Protein AF-A0A954SIZ2-F1 (afdb_monomer_lite)

Secondary structure (DSSP, 8-state):
-EEEEETTEEEEEEEEETTEEEEEEEEESSTTSPPEEEEE-SEEEETTEEEESEEEEEETTEEEEEEE-------PPP--

Foldseek 3Di:
DDWDDDVQKIKDWDFDVVVTDTFWMWIDNDPPAFTWTWGFDDWDDAPPDIGGQWIFTDGPNDGPDIHGDPDDHDDDDDDD

Structure (mmCIF, N/CA/C/O backbone):
data_AF-A0A954SIZ2-F1
#
_entry.id   AF-A0A954SIZ2-F1
#
loop_
_atom_site.group_PDB
_atom_site.id
_atom_site.type_symbol
_atom_site.label_atom_id
_atom_site.label_alt_id
_atom_site.label_comp_id
_atom_site.label_asym_id
_atom_site.label_entity_id
_atom_site.label_seq_id
_atom_site.pdbx_PDB_ins_code
_atom_site.Cartn_x
_atom_site.Cartn_y
_atom_site.Cartn_z
_atom_site.occupancy
_atom_site.B_iso_or_equiv
_atom_site.auth_seq_id
_atom_site.auth_comp_id
_atom_site.auth_asym_id
_atom_site.auth_atom_id
_atom_site.pdbx_PDB_model_num
ATOM 1 N N . VAL A 1 1 ? -6.635 11.407 -4.339 1.00 90.31 1 VAL A N 1
ATOM 2 C CA . VAL A 1 1 ? -5.260 10.871 -4.413 1.00 90.31 1 VAL A CA 1
ATOM 3 C C . VAL A 1 1 ? -4.333 11.936 -3.875 1.00 90.31 1 VAL A C 1
ATOM 5 O O . VAL A 1 1 ? -4.521 13.093 -4.233 1.00 90.31 1 VAL A O 1
ATOM 8 N N . VAL A 1 2 ? -3.407 11.568 -2.995 1.00 96.56 2 VAL A N 1
ATOM 9 C CA . VAL A 1 2 ? -2.322 12.449 -2.530 1.00 96.56 2 VAL A CA 1
ATOM 10 C C . VAL A 1 2 ? -1.023 11.921 -3.123 1.00 96.56 2 VAL A C 1
ATOM 12 O O . VAL A 1 2 ? -0.852 10.710 -3.211 1.00 96.56 2 VAL A O 1
ATOM 15 N N . MET A 1 3 ? -0.124 12.801 -3.552 1.00 97.06 3 MET A N 1
ATOM 16 C CA . MET A 1 3 ? 1.196 12.407 -4.046 1.00 97.06 3 MET A CA 1
ATOM 17 C C . MET A 1 3 ? 2.277 12.892 -3.091 1.00 97.06 3 MET A C 1
ATOM 19 O O . MET A 1 3 ? 2.204 14.012 -2.591 1.00 97.06 3 MET A O 1
ATOM 23 N N . SER A 1 4 ? 3.276 12.048 -2.853 1.00 97.50 4 SER A N 1
ATOM 24 C CA . SER A 1 4 ? 4.468 12.407 -2.087 1.00 97.50 4 SER A CA 1
ATOM 25 C C . SER A 1 4 ? 5.714 11.903 -2.795 1.00 97.50 4 SER A C 1
ATOM 27 O O . SER A 1 4 ? 5.720 10.770 -3.274 1.00 97.50 4 SER A O 1
ATOM 29 N N . THR A 1 5 ? 6.784 12.691 -2.772 1.00 96.62 5 THR A N 1
ATOM 30 C CA . THR A 1 5 ? 8.093 12.283 -3.290 1.00 96.62 5 THR A CA 1
ATOM 31 C C . THR A 1 5 ? 9.143 12.449 -2.202 1.00 96.62 5 THR A C 1
ATOM 33 O O . THR A 1 5 ? 9.194 13.481 -1.531 1.00 96.62 5 THR A O 1
ATOM 36 N N . ARG A 1 6 ? 9.986 11.430 -2.014 1.00 95.81 6 ARG A N 1
ATOM 37 C CA . ARG A 1 6 ? 11.136 11.472 -1.106 1.00 95.81 6 ARG A CA 1
ATOM 38 C C . ARG A 1 6 ? 12.343 10.836 -1.787 1.00 95.81 6 ARG A C 1
ATOM 40 O O . ARG A 1 6 ? 12.401 9.621 -1.962 1.00 95.81 6 ARG A O 1
ATOM 47 N N . GLY A 1 7 ? 13.319 11.664 -2.156 1.00 94.06 7 GLY A N 1
ATOM 48 C CA . GLY A 1 7 ? 14.438 11.218 -2.987 1.00 94.06 7 GLY A CA 1
ATOM 49 C C . GLY A 1 7 ? 13.935 10.748 -4.353 1.00 94.06 7 GLY A C 1
ATOM 50 O O . GLY A 1 7 ? 13.183 11.466 -5.003 1.00 94.06 7 GLY A O 1
ATOM 51 N N . LEU A 1 8 ? 14.320 9.536 -4.754 1.00 93.12 8 LEU A N 1
ATOM 52 C CA . LEU A 1 8 ? 13.900 8.913 -6.018 1.00 93.12 8 LEU A CA 1
ATOM 53 C C . LEU A 1 8 ? 12.546 8.191 -5.924 1.00 93.12 8 LEU A C 1
ATOM 55 O O . LEU A 1 8 ? 12.072 7.629 -6.899 1.00 93.12 8 LEU A O 1
ATOM 59 N N . VAL A 1 9 ? 11.921 8.174 -4.747 1.00 95.31 9 VAL A N 1
ATOM 60 C CA . VAL A 1 9 ? 10.696 7.412 -4.509 1.00 95.31 9 VAL A CA 1
ATOM 61 C C . VAL A 1 9 ? 9.491 8.337 -4.621 1.00 95.31 9 VAL A C 1
ATOM 63 O O . VAL A 1 9 ? 9.371 9.281 -3.837 1.00 95.31 9 VAL A O 1
ATOM 66 N N . THR A 1 10 ? 8.582 8.055 -5.553 1.00 96.69 10 THR A N 1
ATOM 67 C CA . THR A 1 10 ? 7.279 8.728 -5.649 1.00 96.69 10 THR A CA 1
ATOM 68 C C . THR A 1 10 ? 6.169 7.766 -5.267 1.00 96.69 10 THR A C 1
ATOM 70 O O . THR A 1 10 ? 6.105 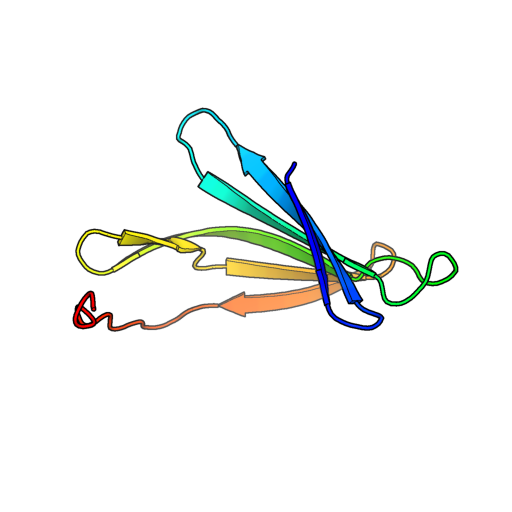6.655 -5.791 1.00 96.69 10 THR A O 1
ATOM 73 N N . SER A 1 11 ? 5.270 8.212 -4.389 1.00 97.69 11 SER A N 1
ATOM 74 C CA . SER A 1 11 ? 4.113 7.434 -3.959 1.00 97.69 11 SER A CA 1
ATOM 75 C C . SER A 1 11 ? 2.792 8.138 -4.256 1.00 97.69 11 SER A C 1
ATOM 77 O O . SER A 1 11 ? 2.647 9.344 -4.031 1.00 97.69 11 SER A O 1
ATOM 79 N N . ARG A 1 12 ? 1.809 7.369 -4.735 1.00 97.81 12 ARG A N 1
ATOM 80 C CA . ARG A 1 12 ? 0.412 7.794 -4.908 1.00 97.81 12 ARG A CA 1
ATOM 81 C C . ARG A 1 12 ? -0.434 7.141 -3.831 1.00 97.81 12 ARG A C 1
ATOM 83 O O . ARG A 1 12 ? -0.555 5.926 -3.803 1.00 97.81 12 ARG A O 1
ATOM 90 N N . TRP A 1 13 ? -1.031 7.949 -2.968 1.00 97.69 13 TRP A N 1
ATOM 91 C CA . TRP A 1 13 ? -1.847 7.508 -1.844 1.00 97.69 13 TRP A CA 1
ATOM 92 C C . TRP A 1 13 ? -3.328 7.586 -2.200 1.00 97.69 13 TRP A C 1
ATOM 94 O O . TRP A 1 13 ? -3.836 8.640 -2.617 1.00 97.69 13 TRP A O 1
ATOM 104 N N . TYR A 1 14 ? -4.030 6.476 -2.009 1.00 96.88 14 TYR A N 1
ATOM 105 C CA . TYR A 1 14 ? -5.436 6.333 -2.354 1.00 96.88 14 TYR A CA 1
ATOM 106 C C . TYR A 1 14 ? -6.294 6.335 -1.095 1.00 96.88 14 TYR A C 1
ATOM 108 O O . TYR A 1 14 ? -6.039 5.600 -0.144 1.00 96.88 14 TYR A O 1
ATOM 116 N N . PHE A 1 15 ? -7.350 7.143 -1.118 1.00 94.62 15 PHE A N 1
ATOM 117 C CA . PHE A 1 15 ? -8.308 7.259 -0.026 1.00 94.62 15 PHE A CA 1
ATOM 118 C C . PHE A 1 15 ? -9.718 7.071 -0.577 1.00 94.62 15 PHE A C 1
ATOM 120 O O . PHE A 1 15 ? -10.068 7.690 -1.587 1.00 94.62 15 PHE A O 1
ATOM 127 N N . GLN A 1 16 ? -10.527 6.262 0.100 1.00 93.06 16 GLN A N 1
ATOM 128 C CA . GLN A 1 16 ? -11.973 6.252 -0.097 1.00 93.06 16 GLN A CA 1
ATOM 129 C C . GLN A 1 16 ? -12.615 7.359 0.744 1.00 93.06 16 GLN A C 1
ATOM 131 O O . GLN A 1 16 ? -12.065 7.772 1.764 1.00 93.06 16 GLN A O 1
ATOM 136 N N . ARG A 1 17 ? -13.768 7.871 0.302 1.00 91.12 17 ARG A N 1
ATOM 137 C CA . ARG A 1 17 ? -14.421 9.034 0.930 1.00 91.12 17 ARG A CA 1
ATOM 138 C C . ARG A 1 17 ? -15.495 8.672 1.952 1.00 91.12 17 ARG A C 1
ATOM 140 O O . ARG A 1 17 ? -15.746 9.475 2.842 1.00 91.12 17 ARG A O 1
ATOM 147 N N . ASN A 1 18 ? -16.147 7.519 1.814 1.00 90.62 18 ASN A N 1
ATOM 148 C CA . ASN A 1 18 ? -17.272 7.144 2.665 1.00 90.62 18 ASN A CA 1
ATOM 149 C C . ASN A 1 18 ? -17.323 5.619 2.897 1.00 90.62 18 ASN A C 1
ATOM 151 O O . ASN A 1 18 ? -17.680 4.901 1.962 1.00 90.62 18 ASN A O 1
ATOM 155 N N . PRO A 1 19 ? -16.991 5.131 4.106 1.00 88.00 19 PRO A N 1
ATOM 156 C CA . PRO A 1 19 ? -16.343 5.877 5.192 1.00 88.00 19 PRO A CA 1
ATOM 157 C C . PRO A 1 19 ? -14.931 6.333 4.780 1.00 88.00 19 PRO A C 1
ATOM 159 O O . PRO A 1 19 ? -14.320 5.691 3.925 1.00 88.00 19 PRO A O 1
ATOM 162 N N . PRO A 1 20 ? -14.388 7.432 5.333 1.00 88.56 20 PRO A N 1
ATOM 163 C CA . PRO A 1 20 ? -13.034 7.864 5.008 1.00 88.56 20 PRO A CA 1
ATOM 164 C C . PRO A 1 20 ? -12.019 6.810 5.461 1.00 88.56 20 PRO A C 1
ATOM 166 O O . PRO A 1 20 ? -11.954 6.473 6.640 1.00 88.56 20 PRO A O 1
ATOM 169 N N . ALA A 1 21 ? -11.226 6.290 4.527 1.00 89.75 21 ALA A N 1
ATOM 170 C CA . ALA A 1 21 ? -10.153 5.352 4.841 1.00 89.75 21 ALA A CA 1
ATOM 171 C C . ALA A 1 21 ? -9.034 5.422 3.803 1.00 89.75 21 ALA A C 1
ATOM 173 O O . ALA A 1 21 ? -9.273 5.704 2.626 1.00 89.75 21 ALA A O 1
ATOM 174 N N . LEU A 1 22 ? -7.812 5.131 4.241 1.00 92.25 22 LEU A N 1
ATOM 175 C CA . LEU A 1 22 ? -6.689 4.859 3.354 1.00 92.25 22 LEU A CA 1
ATOM 176 C C . LEU A 1 22 ? -6.871 3.450 2.768 1.00 92.25 22 LEU A C 1
ATOM 178 O O . LEU A 1 22 ? -7.030 2.498 3.527 1.00 92.25 22 LEU A O 1
ATOM 182 N N . VAL A 1 23 ? -6.858 3.315 1.439 1.00 95.62 23 VAL A N 1
ATOM 183 C CA . VAL A 1 23 ? -7.120 2.030 0.746 1.00 95.62 23 VAL A CA 1
ATOM 184 C C . VAL A 1 23 ? -5.868 1.397 0.143 1.00 95.62 23 VAL A C 1
ATOM 186 O O . VAL A 1 23 ? -5.890 0.244 -0.278 1.00 95.62 23 VAL A O 1
ATOM 189 N N . GLY A 1 24 ? -4.765 2.140 0.093 1.00 97.19 24 GLY A N 1
ATOM 190 C CA . GLY A 1 24 ? -3.504 1.647 -0.435 1.00 97.19 24 GLY A CA 1
ATOM 191 C C . GLY A 1 24 ? -2.635 2.760 -0.987 1.00 97.19 24 GLY A C 1
ATOM 192 O O . GLY A 1 24 ? -2.988 3.945 -0.936 1.00 97.19 24 GLY A O 1
ATO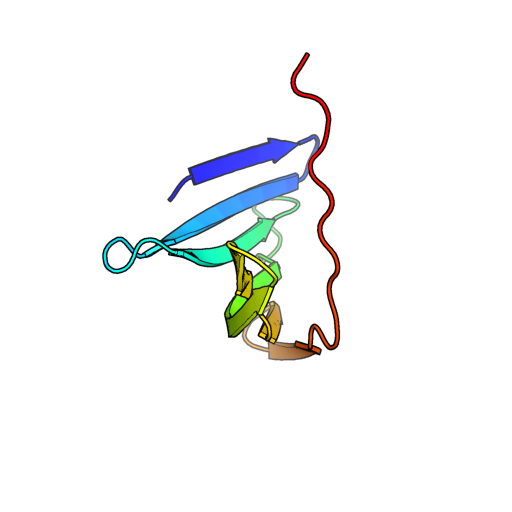M 193 N N . PHE A 1 25 ? -1.500 2.368 -1.543 1.00 97.88 25 PHE A N 1
ATOM 194 C CA . PHE A 1 25 ? -0.615 3.272 -2.252 1.00 97.88 25 PHE A CA 1
ATOM 195 C C . PHE A 1 25 ? 0.195 2.535 -3.313 1.00 97.88 25 PHE A C 1
ATOM 197 O O . PHE A 1 25 ? 0.418 1.331 -3.215 1.00 97.88 25 PHE A O 1
ATOM 204 N N . ASP A 1 26 ? 0.645 3.282 -4.311 1.00 97.56 26 ASP A N 1
ATOM 205 C CA . ASP A 1 26 ? 1.613 2.815 -5.301 1.00 97.56 26 ASP A CA 1
ATOM 206 C C . ASP A 1 26 ? 2.932 3.513 -5.048 1.00 97.56 26 ASP A C 1
ATOM 208 O O . ASP A 1 26 ? 2.927 4.679 -4.657 1.00 97.56 26 ASP A O 1
ATOM 212 N N . THR A 1 27 ? 4.044 2.826 -5.281 1.00 96.94 27 THR A N 1
ATOM 213 C CA . THR A 1 27 ? 5.387 3.388 -5.159 1.00 96.94 27 THR A CA 1
ATOM 214 C C . THR A 1 27 ? 6.215 3.089 -6.399 1.00 96.94 27 THR A C 1
ATOM 216 O O . THR A 1 27 ? 6.308 1.943 -6.829 1.00 96.94 27 THR A O 1
ATOM 219 N N . THR A 1 28 ? 6.855 4.124 -6.932 1.00 96.88 28 THR A N 1
ATOM 220 C CA . THR A 1 28 ? 7.653 4.083 -8.159 1.00 96.88 28 THR A CA 1
ATOM 221 C C . THR A 1 28 ? 9.031 4.698 -7.901 1.00 96.88 28 THR A C 1
ATOM 223 O O . THR A 1 28 ? 9.131 5.713 -7.208 1.00 96.88 28 THR A O 1
ATOM 226 N N . LEU A 1 29 ? 10.086 4.076 -8.442 1.00 94.44 29 LEU A N 1
ATOM 227 C CA . LEU A 1 29 ? 11.476 4.562 -8.358 1.00 94.44 29 LEU A CA 1
ATOM 228 C C . LEU A 1 29 ? 11.885 5.427 -9.560 1.00 94.44 29 LEU A C 1
ATOM 230 O O . LEU A 1 29 ? 12.746 6.294 -9.442 1.00 94.44 29 LEU A O 1
ATOM 234 N N . SER A 1 30 ? 11.289 5.174 -10.723 1.00 90.19 30 SER A N 1
ATOM 235 C CA . SER A 1 30 ? 11.452 5.952 -11.950 1.00 90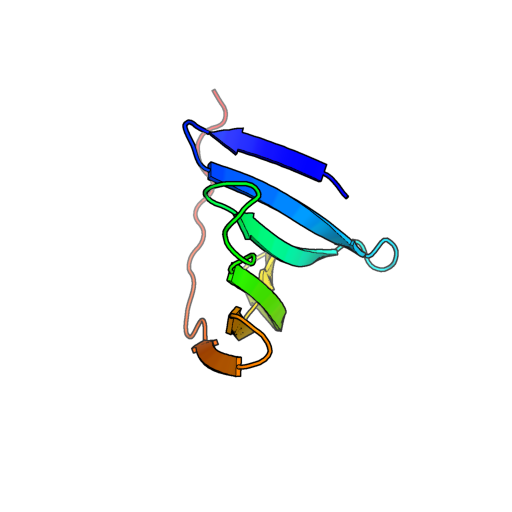.19 30 SER A CA 1
ATOM 236 C C . SER A 1 30 ? 10.286 5.663 -12.891 1.00 90.19 30 SER A C 1
ATOM 238 O O . SER A 1 30 ? 9.630 4.631 -12.758 1.00 90.19 30 SER A O 1
ATOM 240 N N . ASP A 1 31 ? 10.043 6.548 -13.855 1.00 85.00 31 ASP A N 1
ATOM 241 C CA . ASP A 1 31 ? 8.912 6.421 -14.785 1.00 85.00 31 ASP A CA 1
ATOM 242 C C . ASP A 1 31 ? 8.986 5.161 -15.673 1.00 85.00 31 ASP A C 1
ATOM 244 O O . ASP A 1 31 ? 7.960 4.695 -16.165 1.00 85.00 31 ASP A O 1
ATOM 248 N N . ASP A 1 32 ? 10.177 4.571 -15.820 1.00 90.81 32 ASP A N 1
ATOM 249 C CA . ASP A 1 32 ? 10.416 3.356 -16.610 1.00 90.81 32 ASP A CA 1
ATOM 250 C C . ASP A 1 32 ? 10.180 2.051 -15.832 1.00 90.81 32 ASP A C 1
ATOM 252 O O . ASP A 1 32 ? 10.223 0.963 -16.411 1.00 90.81 32 ASP A O 1
ATOM 256 N N . VAL A 1 33 ? 9.967 2.131 -14.514 1.00 90.56 33 VAL A N 1
ATOM 257 C CA . VAL A 1 33 ? 9.752 0.956 -13.665 1.00 90.56 33 VAL A CA 1
ATOM 258 C C . VAL A 1 33 ? 8.288 0.912 -13.227 1.00 90.56 33 VAL A C 1
ATOM 260 O O . VAL A 1 33 ? 7.787 1.879 -12.646 1.00 90.56 33 VAL A O 1
ATOM 263 N N . PRO A 1 34 ? 7.589 -0.212 -13.453 1.00 93.50 34 PRO A N 1
ATOM 264 C CA . PRO A 1 34 ? 6.229 -0.399 -12.972 1.00 93.50 34 PRO A CA 1
ATOM 265 C C . PRO A 1 34 ? 6.117 -0.139 -11.466 1.00 93.50 34 PRO A C 1
ATOM 267 O O . PRO A 1 34 ? 7.037 -0.468 -10.710 1.00 93.50 34 PRO A O 1
ATOM 270 N N . PRO A 1 35 ? 5.001 0.436 -10.997 1.00 95.88 35 PRO A N 1
ATOM 271 C CA . PRO A 1 35 ? 4.817 0.658 -9.578 1.00 95.88 35 PRO A CA 1
ATOM 272 C C . PRO A 1 35 ? 4.773 -0.667 -8.814 1.00 95.88 35 PRO A C 1
ATOM 274 O O . PRO A 1 35 ? 4.215 -1.666 -9.266 1.00 95.88 35 PRO A O 1
ATOM 277 N N . CYS A 1 36 ? 5.316 -0.634 -7.605 1.00 97.12 36 CYS A N 1
ATOM 278 C CA . CYS A 1 36 ? 4.965 -1.586 -6.570 1.00 97.12 36 CYS A CA 1
ATOM 279 C C . CYS A 1 36 ? 3.670 -1.109 -5.904 1.00 97.12 36 CYS A C 1
ATOM 281 O O . CYS A 1 36 ? 3.578 0.047 -5.481 1.00 97.12 36 CYS A O 1
ATOM 283 N N . GLU A 1 37 ? 2.670 -1.976 -5.824 1.00 98.00 37 GLU A N 1
ATOM 284 C CA . GLU A 1 37 ? 1.337 -1.635 -5.339 1.00 98.00 37 GLU A CA 1
ATOM 285 C C . GLU A 1 37 ? 1.079 -2.282 -3.983 1.00 98.00 37 GLU A C 1
ATOM 287 O O . GLU A 1 37 ? 1.284 -3.482 -3.798 1.00 98.00 37 GLU A O 1
ATOM 292 N N . ILE A 1 38 ? 0.557 -1.495 -3.046 1.00 98.06 38 ILE A N 1
ATOM 293 C CA . ILE A 1 38 ? 0.032 -1.987 -1.777 1.00 98.06 38 ILE A CA 1
ATOM 294 C C . ILE A 1 38 ? -1.457 -1.664 -1.702 1.00 98.06 38 ILE A C 1
ATOM 296 O O . ILE A 1 38 ? -1.870 -0.520 -1.923 1.00 98.06 38 ILE A O 1
ATOM 300 N N . ARG A 1 39 ? -2.275 -2.674 -1.397 1.00 97.56 39 ARG A N 1
ATOM 301 C CA . ARG A 1 39 ? -3.726 -2.543 -1.203 1.00 97.56 39 ARG A CA 1
ATOM 302 C C . ARG A 1 39 ? -4.121 -3.020 0.183 1.00 97.56 39 ARG A C 1
ATOM 304 O O . ARG A 1 39 ? -3.645 -4.050 0.658 1.00 97.56 39 ARG A O 1
ATOM 311 N N . PHE A 1 40 ? -4.990 -2.253 0.823 1.00 96.56 40 PHE A N 1
ATOM 312 C CA . PHE A 1 40 ? -5.475 -2.523 2.166 1.00 96.56 40 PHE A CA 1
ATOM 313 C C . PHE A 1 40 ? -6.806 -3.266 2.117 1.00 96.56 40 PHE A C 1
ATOM 315 O O . PHE A 1 40 ? -7.735 -2.845 1.431 1.00 96.56 40 PHE A O 1
ATOM 322 N N . GLY A 1 41 ? -6.858 -4.394 2.824 1.00 93.00 41 GLY A N 1
ATOM 323 C CA . GLY A 1 41 ? -8.033 -5.253 2.935 1.00 93.00 41 GLY A CA 1
ATOM 324 C C . GLY A 1 41 ? -8.789 -5.021 4.239 1.00 93.00 41 GLY A C 1
ATOM 325 O O . GLY A 1 41 ? -9.111 -3.886 4.587 1.00 93.00 41 GLY A O 1
ATOM 326 N N . GLU A 1 42 ? -9.068 -6.111 4.963 1.00 92.88 42 GLU A N 1
ATOM 327 C CA . GLU A 1 42 ? -9.741 -6.056 6.264 1.00 92.88 42 GLU A CA 1
ATOM 328 C C . GLU A 1 42 ? -9.080 -5.045 7.199 1.00 92.88 42 GLU A C 1
ATOM 330 O O . GLU A 1 42 ? -7.868 -4.822 7.154 1.00 92.88 42 GLU A O 1
ATOM 335 N N . THR A 1 43 ? -9.877 -4.476 8.093 1.00 90.75 43 THR A N 1
ATOM 336 C CA . THR A 1 43 ? -9.394 -3.593 9.148 1.00 90.75 43 THR A CA 1
ATOM 337 C C . THR A 1 43 ? -9.396 -4.297 10.495 1.00 90.75 43 THR A C 1
ATOM 339 O O . THR A 1 43 ? -10.220 -5.175 10.745 1.00 90.75 43 THR A O 1
ATOM 342 N N . LEU A 1 44 ? -8.523 -3.860 11.395 1.00 90.12 44 LEU A N 1
ATOM 343 C CA . LEU A 1 44 ? -8.570 -4.202 12.810 1.00 90.12 44 LEU A CA 1
ATOM 344 C C . LEU A 1 44 ? -8.733 -2.933 13.646 1.00 90.12 44 LEU A C 1
ATOM 346 O O . LEU A 1 44 ? -8.231 -1.865 13.287 1.00 90.12 44 LEU A O 1
ATOM 350 N N . GLN A 1 45 ? -9.439 -3.062 14.765 1.00 86.94 45 GLN A N 1
ATOM 351 C CA . GLN A 1 45 ? -9.575 -1.990 15.741 1.00 86.94 45 GLN A CA 1
ATOM 352 C C . GLN A 1 45 ? -8.430 -2.083 16.750 1.00 86.94 45 GLN A C 1
ATOM 354 O O . GLN A 1 45 ? -8.236 -3.128 17.368 1.00 86.94 45 GLN A O 1
ATOM 359 N N . ALA A 1 46 ? -7.694 -0.992 16.933 1.00 82.50 46 ALA A N 1
ATOM 360 C CA . ALA A 1 46 ? -6.672 -0.862 17.962 1.00 82.50 46 ALA A CA 1
ATOM 361 C C . ALA A 1 46 ? -6.903 0.442 18.726 1.00 82.50 46 ALA A C 1
ATOM 363 O O . ALA A 1 46 ? -6.691 1.538 18.203 1.00 82.50 46 ALA A O 1
ATOM 364 N N . ASN A 1 47 ? -7.366 0.324 19.972 1.00 82.88 47 ASN A N 1
ATOM 365 C CA . ASN A 1 47 ? -7.864 1.451 20.761 1.00 82.88 47 ASN A CA 1
ATOM 366 C C . ASN A 1 47 ? -8.962 2.215 19.989 1.00 82.88 47 ASN A C 1
ATOM 368 O O . ASN A 1 47 ? -9.935 1.618 19.524 1.00 82.88 47 ASN A O 1
ATOM 372 N N . SER A 1 48 ? -8.814 3.529 19.828 1.00 82.25 48 SER A N 1
ATOM 373 C CA . SER A 1 48 ? -9.721 4.388 19.060 1.00 82.25 48 SER A CA 1
ATOM 374 C C . SER A 1 48 ? -9.402 4.451 17.561 1.00 82.25 48 SER A C 1
ATOM 376 O O . SER A 1 48 ? -10.114 5.137 16.830 1.00 82.25 48 SER A O 1
ATOM 378 N N . LEU A 1 49 ? -8.370 3.746 17.083 1.00 83.56 49 LEU A N 1
ATOM 379 C CA . LEU A 1 49 ? -7.930 3.796 15.691 1.00 83.56 49 LEU A CA 1
ATOM 380 C C . LEU A 1 49 ? -8.307 2.517 14.936 1.00 83.56 49 LEU A C 1
ATOM 382 O O . LEU A 1 49 ? -8.047 1.400 15.385 1.00 83.56 49 LEU A O 1
ATOM 386 N N . THR A 1 50 ? -8.881 2.687 13.750 1.00 85.38 50 THR A N 1
ATOM 387 C CA . THR A 1 50 ? -9.089 1.603 12.786 1.00 85.38 50 THR A CA 1
ATOM 388 C C . THR A 1 50 ? -7.898 1.551 11.834 1.00 85.38 50 THR A C 1
ATOM 390 O O . THR A 1 50 ? -7.570 2.556 11.205 1.00 85.38 50 THR A O 1
ATOM 393 N N . MET A 1 51 ? -7.260 0.387 11.716 1.00 87.94 51 MET A N 1
ATOM 394 C CA . MET A 1 51 ? -6.066 0.194 10.889 1.00 87.94 51 MET A CA 1
ATOM 395 C C . MET A 1 51 ? -6.241 -0.928 9.869 1.00 87.94 51 MET A C 1
ATOM 397 O O . MET A 1 51 ? -6.940 -1.899 10.157 1.00 87.94 51 MET A O 1
ATOM 401 N N . PRO A 1 52 ? -5.566 -0.863 8.709 1.00 92.56 52 PRO A N 1
ATOM 402 C CA . PRO A 1 52 ? -5.493 -1.985 7.784 1.00 92.56 52 PRO A CA 1
ATOM 403 C C . PRO A 1 52 ? -4.811 -3.198 8.421 1.00 92.56 52 PRO A C 1
ATOM 405 O O . PRO A 1 52 ? -3.663 -3.123 8.861 1.00 92.56 52 PRO A O 1
ATOM 408 N N . LYS A 1 53 ? -5.501 -4.335 8.433 1.00 94.44 53 LYS A N 1
ATOM 409 C CA . LYS A 1 53 ? -4.984 -5.631 8.880 1.00 94.44 53 LYS A CA 1
ATOM 410 C C . LYS A 1 53 ? -4.237 -6.350 7.767 1.00 94.44 53 LYS A C 1
ATOM 412 O O . LYS A 1 53 ? -3.164 -6.893 8.007 1.00 94.44 53 LYS A O 1
ATOM 417 N N . ASN A 1 54 ? -4.784 -6.339 6.555 1.00 96.56 54 ASN A N 1
ATOM 418 C CA . ASN A 1 54 ? -4.223 -7.039 5.401 1.00 96.56 54 ASN A CA 1
ATOM 419 C C . ASN A 1 54 ? -3.637 -6.046 4.404 1.00 96.56 54 ASN A C 1
ATOM 421 O O . ASN A 1 54 ? -4.307 -5.096 4.007 1.00 96.56 54 ASN A O 1
ATOM 425 N N . TRP A 1 55 ? -2.387 -6.276 4.017 1.00 97.00 55 TRP A N 1
ATOM 426 C CA . TRP A 1 55 ? -1.635 -5.428 3.103 1.00 97.00 55 TRP A CA 1
ATOM 427 C C . TRP A 1 55 ? -1.185 -6.311 1.941 1.00 97.00 55 TRP A C 1
ATOM 429 O O . TRP A 1 55 ? -0.181 -7.018 2.044 1.00 97.00 55 TRP A O 1
ATOM 439 N N . GLN A 1 56 ? -1.967 -6.333 0.865 1.00 98.06 56 GLN A N 1
ATOM 440 C CA . GLN A 1 56 ? -1.641 -7.094 -0.337 1.00 98.06 56 GLN A CA 1
ATOM 441 C C . GLN A 1 56 ? -0.561 -6.349 -1.118 1.00 98.06 56 GLN A C 1
ATOM 443 O O . GLN A 1 56 ? -0.737 -5.171 -1.427 1.00 98.06 56 GLN A O 1
ATOM 448 N N . LEU A 1 57 ? 0.536 -7.037 -1.429 1.00 97.94 57 LEU A N 1
ATOM 449 C CA . LEU A 1 57 ? 1.651 -6.523 -2.215 1.00 97.94 57 LEU A CA 1
ATOM 450 C C . LEU A 1 57 ? 1.568 -7.073 -3.639 1.00 97.94 57 LEU A C 1
ATOM 452 O O . LEU A 1 57 ? 1.500 -8.292 -3.822 1.00 97.94 57 LEU A O 1
ATOM 456 N N . ARG A 1 58 ? 1.612 -6.189 -4.637 1.00 97.88 58 ARG A N 1
ATOM 457 C CA . ARG A 1 58 ? 1.565 -6.559 -6.055 1.00 97.88 58 ARG A CA 1
ATOM 458 C C . ARG A 1 58 ? 2.655 -5.848 -6.850 1.00 97.88 58 ARG A C 1
ATOM 460 O O . ARG A 1 58 ? 3.044 -4.728 -6.521 1.00 97.88 58 ARG A O 1
ATOM 467 N N . TYR A 1 59 ? 3.137 -6.498 -7.902 1.00 96.75 59 TYR A N 1
ATOM 468 C CA . TYR A 1 59 ? 4.077 -5.922 -8.862 1.00 96.75 59 TYR A CA 1
ATOM 469 C C . TYR A 1 59 ? 3.832 -6.520 -10.245 1.00 96.75 59 TYR A C 1
ATOM 471 O O . TYR A 1 59 ? 3.824 -7.741 -10.377 1.00 96.75 59 TYR A O 1
ATOM 479 N N . LEU A 1 60 ? 3.657 -5.678 -11.270 1.00 92.44 60 LEU A N 1
ATOM 480 C CA . LEU A 1 60 ? 3.417 -6.127 -12.652 1.00 92.44 60 LEU A CA 1
ATOM 481 C C . LEU A 1 60 ? 2.308 -7.191 -12.748 1.00 92.44 60 LEU A C 1
ATOM 483 O O . LEU A 1 60 ? 2.512 -8.274 -13.291 1.00 92.44 60 LEU A O 1
ATOM 487 N N . ASP A 1 61 ? 1.154 -6.898 -12.146 1.00 88.75 61 ASP A N 1
ATOM 488 C CA . ASP A 1 61 ? -0.006 -7.796 -12.050 1.00 88.75 61 ASP A CA 1
ATOM 489 C C . ASP A 1 61 ? 0.207 -9.098 -11.262 1.00 88.75 61 ASP A C 1
ATOM 491 O O . ASP A 1 61 ? -0.738 -9.869 -11.092 1.00 88.75 61 ASP A O 1
ATOM 495 N N . GLN A 1 62 ? 1.400 -9.329 -10.713 1.00 96.75 62 GLN A N 1
ATOM 496 C CA . GLN A 1 62 ? 1.687 -10.480 -9.868 1.00 96.75 62 GLN A CA 1
ATOM 497 C C . GLN A 1 62 ? 1.408 -10.157 -8.407 1.00 96.75 62 GLN A C 1
ATOM 499 O O . GLN A 1 62 ? 1.894 -9.158 -7.871 1.00 96.75 62 GLN A O 1
ATOM 504 N N . ASP A 1 63 ? 0.678 -11.048 -7.745 1.00 96.88 63 ASP A N 1
ATOM 505 C CA . ASP A 1 63 ? 0.521 -11.020 -6.298 1.00 96.88 63 ASP A CA 1
ATOM 506 C C . ASP A 1 63 ? 1.790 -11.585 -5.653 1.00 96.88 63 ASP A C 1
ATOM 508 O O . ASP A 1 63 ? 2.090 -12.773 -5.760 1.00 96.88 63 ASP A O 1
ATOM 512 N N . LEU A 1 64 ? 2.549 -10.719 -4.980 1.00 97.50 64 LEU A N 1
ATOM 513 C CA . LEU A 1 64 ? 3.795 -11.096 -4.306 1.00 97.50 64 LEU A CA 1
ATOM 514 C C . LEU A 1 64 ? 3.548 -11.638 -2.895 1.00 97.50 64 LEU A C 1
ATOM 516 O O . LEU A 1 64 ? 4.388 -12.344 -2.340 1.00 97.50 64 LEU A O 1
ATOM 520 N N . GLY A 1 65 ? 2.402 -11.302 -2.302 1.00 97.44 65 GLY A N 1
ATOM 521 C CA . GLY A 1 65 ? 1.992 -11.810 -1.000 1.00 97.44 65 GLY A CA 1
ATOM 522 C C . GLY A 1 65 ? 1.076 -10.857 -0.245 1.00 97.44 65 GLY A C 1
ATOM 523 O O . GLY A 1 65 ? 0.634 -9.831 -0.758 1.00 97.44 65 GLY A O 1
ATOM 524 N N . THR A 1 66 ? 0.778 -11.212 1.002 1.00 97.44 66 THR A N 1
ATOM 525 C CA . THR A 1 66 ? -0.016 -10.385 1.917 1.00 97.44 66 THR A CA 1
ATOM 526 C C . THR A 1 66 ? 0.678 -10.313 3.266 1.00 97.44 66 THR A C 1
ATOM 528 O O . THR A 1 66 ? 0.910 -11.343 3.897 1.00 97.44 66 THR A O 1
ATOM 531 N N . PHE A 1 67 ? 0.968 -9.101 3.738 1.00 96.38 67 PHE A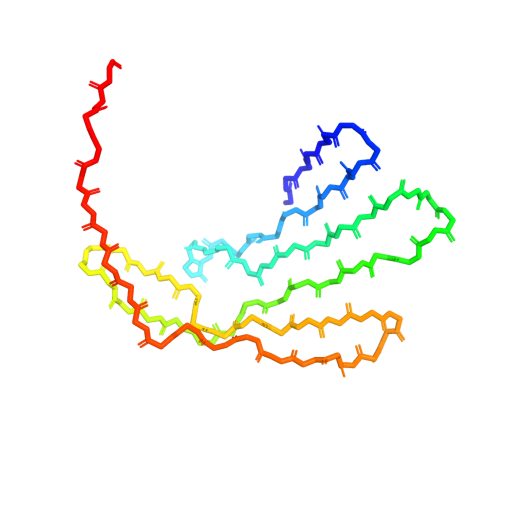 N 1
ATOM 532 C CA . PHE A 1 67 ? 1.334 -8.900 5.136 1.00 96.38 67 PHE A CA 1
ATOM 533 C C . PHE A 1 67 ? 0.063 -8.855 5.981 1.00 96.38 67 PHE A C 1
ATOM 535 O O . PHE A 1 67 ? -0.918 -8.200 5.614 1.00 96.38 67 PHE A O 1
ATOM 542 N N . VAL A 1 68 ? 0.082 -9.562 7.109 1.00 95.62 68 VAL A N 1
ATOM 543 C CA . VAL A 1 68 ? -1.035 -9.613 8.054 1.00 95.62 68 VAL A CA 1
ATOM 544 C C . VAL A 1 68 ? -0.575 -9.024 9.377 1.00 95.62 68 VAL A C 1
ATOM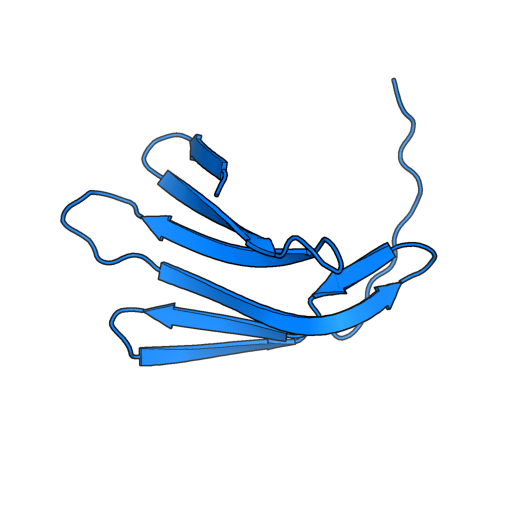 546 O O . VAL A 1 68 ? 0.293 -9.584 10.046 1.00 95.62 68 VAL A O 1
ATOM 549 N N . LEU A 1 69 ? -1.166 -7.897 9.760 1.00 91.75 69 LEU A N 1
ATOM 550 C CA . LEU A 1 69 ? -0.943 -7.286 11.061 1.00 91.75 69 LEU A CA 1
ATOM 551 C C . LEU A 1 69 ? -1.652 -8.128 12.129 1.00 91.75 69 LEU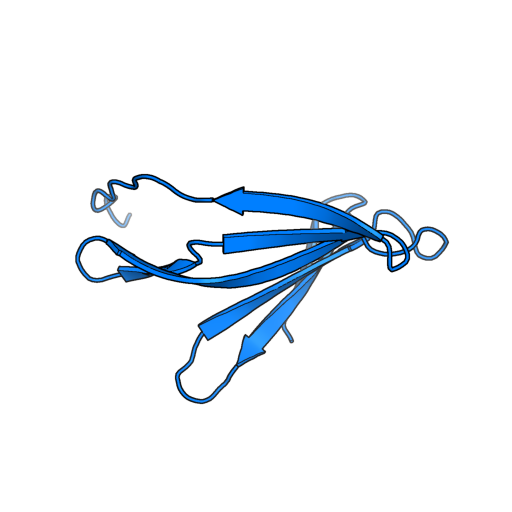 A C 1
ATOM 553 O O . LEU A 1 69 ? -2.879 -8.174 12.186 1.00 91.75 69 LEU A O 1
ATOM 557 N N . GLN A 1 70 ? -0.868 -8.832 12.946 1.00 89.06 70 GLN A N 1
ATOM 558 C CA . GLN A 1 70 ? -1.396 -9.742 13.967 1.00 89.06 70 GLN A CA 1
ATOM 559 C C . GLN A 1 70 ? -1.734 -9.028 15.275 1.00 89.06 70 GLN A C 1
ATOM 561 O O . GLN A 1 70 ? -2.740 -9.343 15.904 1.00 89.06 70 GLN A O 1
ATOM 566 N N . ASN A 1 71 ? -0.895 -8.080 15.691 1.00 84.50 71 ASN A N 1
ATOM 567 C CA . ASN A 1 71 ? -1.096 -7.318 16.912 1.00 84.50 71 ASN A CA 1
ATOM 568 C C . ASN A 1 71 ? -0.488 -5.921 16.767 1.00 84.50 71 ASN A C 1
ATOM 570 O O . ASN A 1 71 ? 0.519 -5.753 16.078 1.00 84.50 71 ASN A O 1
ATOM 574 N N . MET A 1 72 ? -1.096 -4.928 17.410 1.00 83.56 72 MET A N 1
ATOM 575 C CA . MET A 1 72 ? -0.624 -3.547 17.387 1.00 83.56 72 MET A CA 1
ATOM 576 C C . MET A 1 72 ? -0.996 -2.851 18.695 1.00 83.56 72 MET A C 1
ATOM 578 O O . MET A 1 72 ? -2.161 -2.840 19.086 1.00 83.56 72 MET A O 1
ATOM 582 N N . SER A 1 73 ? -0.010 -2.237 19.344 1.00 81.69 73 SER A N 1
ATOM 583 C CA . SER A 1 73 ? -0.205 -1.327 20.469 1.00 81.69 73 SER A CA 1
ATOM 584 C C . SER A 1 73 ? 0.107 0.099 20.027 1.00 81.69 73 SER A C 1
ATOM 586 O O . SER A 1 73 ? 1.069 0.342 19.298 1.00 81.69 73 SER A O 1
ATOM 588 N N . LEU A 1 74 ? -0.726 1.045 20.453 1.00 77.38 74 LEU A N 1
ATOM 589 C CA . LEU A 1 74 ? -0.541 2.470 20.202 1.00 77.38 74 LEU A CA 1
ATOM 590 C C . LEU A 1 74 ? -0.531 3.198 21.539 1.00 77.38 74 LEU A C 1
ATOM 592 O O . LEU A 1 74 ? -1.465 3.055 22.328 1.00 77.38 74 LEU A O 1
ATOM 596 N N . GLU A 1 75 ? 0.507 3.994 21.752 1.00 81.88 75 GLU A N 1
ATOM 597 C CA . GLU A 1 75 ? 0.636 4.904 22.884 1.00 81.88 75 GLU A CA 1
ATOM 598 C C . GLU A 1 75 ? 0.505 6.339 22.369 1.00 81.88 75 GLU A C 1
ATOM 600 O O . GLU A 1 75 ? 0.941 6.656 21.258 1.00 81.88 75 GLU A O 1
ATOM 605 N N . ALA A 1 76 ? -0.139 7.210 23.145 1.00 76.00 76 ALA A N 1
ATOM 606 C CA . ALA A 1 76 ? -0.237 8.618 22.789 1.00 76.00 76 ALA A CA 1
ATOM 607 C C . ALA A 1 76 ? 1.159 9.257 22.872 1.00 76.00 76 ALA A C 1
ATOM 609 O O . ALA A 1 76 ? 1.771 9.269 23.937 1.00 76.00 76 ALA A O 1
ATOM 610 N N . GLY A 1 77 ? 1.662 9.781 21.752 1.00 74.50 77 GLY A N 1
ATOM 611 C CA . GLY A 1 77 ? 2.874 10.599 21.747 1.00 74.50 77 GLY A CA 1
ATOM 612 C C . GLY A 1 77 ? 2.582 12.012 22.254 1.00 74.50 77 GLY A C 1
ATOM 613 O O . GLY A 1 77 ? 1.517 12.559 21.970 1.00 74.50 77 GLY A O 1
ATOM 614 N N . GLU A 1 78 ? 3.521 12.614 22.986 1.00 60.72 78 GLU A N 1
ATOM 615 C CA . GLU A 1 78 ? 3.429 14.023 23.383 1.00 60.72 78 GLU A CA 1
ATOM 616 C C . GLU A 1 78 ? 3.388 14.922 22.136 1.00 60.72 78 GLU A C 1
ATOM 618 O O . GLU A 1 78 ? 4.324 14.952 21.334 1.00 60.72 78 GLU A O 1
ATOM 623 N N . THR A 1 79 ? 2.298 15.669 21.963 1.00 55.66 79 THR A N 1
ATOM 624 C CA . THR A 1 79 ? 2.243 16.784 21.009 1.00 55.66 79 THR A CA 1
ATOM 625 C C . THR A 1 79 ? 3.134 17.909 21.536 1.00 55.66 79 THR A C 1
ATOM 627 O O . THR A 1 79 ? 2.836 18.467 22.591 1.00 55.66 79 THR A O 1
ATOM 630 N N . LYS A 1 80 ? 4.228 18.214 20.830 1.00 44.91 80 LYS A N 1
ATOM 631 C CA . LYS A 1 80 ? 5.023 19.433 21.055 1.00 44.91 80 LYS A CA 1
ATOM 632 C C . LYS A 1 80 ? 4.344 20.657 20.460 1.00 44.91 80 LYS A C 1
ATOM 634 O O . LYS A 1 80 ? 3.746 20.510 19.370 1.00 44.91 80 LYS A O 1
#

Sequence (80 aa):
VVMSTRGLVTSRWYFQRNPPALVGFDTTLSDDVPPCEIRFGETLQANSLTMPKNWQLRYLDQDLGTFVLQNMSLEAGETK

Radius of gyration: 14.65 Å; chains: 1; bounding box: 32×31×40 Å

pLDDT: mean 90.89, std 9.38, range [44.91, 98.06]